Protein AF-A0A433GU09-F1 (afdb_monomer_lite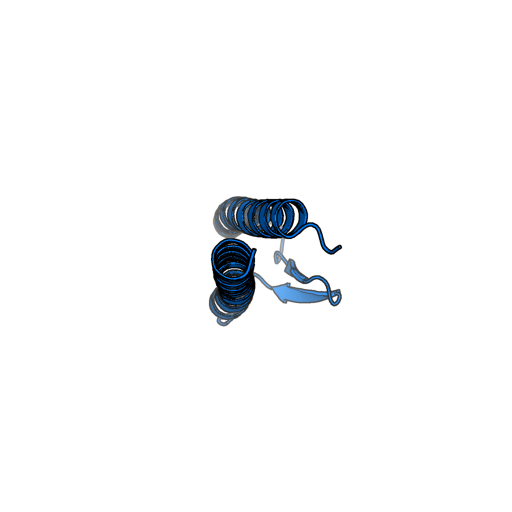)

Structure (mmCIF, N/CA/C/O backbone):
data_AF-A0A433GU09-F1
#
_entry.id   AF-A0A433GU09-F1
#
loop_
_atom_site.group_PDB
_atom_site.id
_atom_site.type_symbol
_atom_site.label_atom_id
_atom_site.label_alt_id
_atom_site.label_comp_id
_atom_site.label_asym_id
_atom_site.label_entity_id
_atom_site.label_seq_id
_atom_site.pdbx_PDB_ins_code
_atom_site.Cartn_x
_atom_site.Cartn_y
_atom_site.Cartn_z
_atom_site.occupancy
_atom_site.B_iso_or_equiv
_atom_site.auth_seq_id
_atom_site.auth_comp_id
_atom_site.auth_asym_id
_atom_site.auth_atom_id
_atom_site.pdbx_PDB_model_num
ATOM 1 N N . MET A 1 1 ? -0.081 -7.633 28.063 1.00 64.94 1 MET A N 1
ATOM 2 C CA . MET A 1 1 ? -1.174 -6.875 27.432 1.00 64.94 1 MET A CA 1
ATOM 3 C C . MET A 1 1 ? -0.607 -6.331 26.140 1.00 64.94 1 MET A C 1
ATOM 5 O O . MET A 1 1 ? 0.453 -5.711 26.190 1.00 64.94 1 MET A O 1
ATOM 9 N N . ILE A 1 2 ? -1.189 -6.703 25.005 1.00 78.62 2 ILE A N 1
ATOM 10 C CA . ILE A 1 2 ? -0.790 -6.146 23.712 1.00 78.62 2 ILE A CA 1
ATOM 11 C C . ILE A 1 2 ? -1.269 -4.691 23.709 1.00 78.62 2 ILE A C 1
ATOM 13 O O . ILE A 1 2 ? -2.369 -4.421 24.168 1.00 78.62 2 ILE A O 1
ATOM 17 N N . ASN A 1 3 ? -0.424 -3.751 23.287 1.00 89.81 3 ASN A N 1
ATOM 18 C CA . ASN A 1 3 ? -0.831 -2.353 23.170 1.00 89.81 3 ASN A CA 1
ATOM 19 C C . ASN A 1 3 ? -1.344 -2.135 21.740 1.00 89.81 3 ASN A C 1
ATOM 21 O O . ASN A 1 3 ? -0.536 -1.916 20.835 1.00 89.81 3 ASN A O 1
ATOM 25 N N . LEU A 1 4 ? -2.659 -2.276 21.552 1.00 91.06 4 LEU A N 1
ATOM 26 C CA . LEU A 1 4 ? -3.310 -2.171 20.244 1.00 91.06 4 LEU A CA 1
ATOM 27 C C . LEU A 1 4 ? -3.156 -0.773 19.628 1.00 91.06 4 LEU A C 1
ATOM 29 O O . LEU A 1 4 ? -2.905 -0.683 18.430 1.00 91.06 4 LEU A O 1
ATOM 33 N N . ASP A 1 5 ? -3.161 0.292 20.439 1.00 91.94 5 ASP A N 1
ATOM 34 C CA . ASP A 1 5 ? -2.902 1.663 19.971 1.00 91.94 5 ASP A CA 1
ATOM 35 C C . ASP A 1 5 ? -1.544 1.782 19.271 1.00 91.94 5 ASP A C 1
ATOM 37 O O . ASP A 1 5 ? -1.436 2.308 18.163 1.00 91.94 5 ASP A O 1
ATOM 41 N N . ASN A 1 6 ? -0.490 1.253 19.898 1.00 93.19 6 ASN A N 1
ATOM 42 C CA . ASN A 1 6 ? 0.858 1.293 19.336 1.00 93.19 6 ASN A CA 1
ATOM 43 C C . ASN A 1 6 ? 0.982 0.462 18.053 1.00 93.19 6 ASN A C 1
ATOM 45 O O . ASN A 1 6 ? 1.818 0.786 17.212 1.00 93.19 6 ASN A O 1
ATOM 49 N N . ILE A 1 7 ? 0.212 -0.620 17.914 1.00 93.25 7 ILE A N 1
ATOM 50 C CA . ILE A 1 7 ? 0.204 -1.429 16.687 1.00 93.25 7 ILE A CA 1
ATOM 51 C C . ILE A 1 7 ? -0.534 -0.666 15.586 1.00 93.25 7 ILE A C 1
ATOM 53 O O . ILE A 1 7 ? 0.024 -0.484 14.510 1.00 93.25 7 ILE A O 1
ATOM 57 N N . ARG A 1 8 ? -1.717 -0.116 15.881 1.00 94.44 8 ARG A N 1
ATOM 58 C CA . ARG A 1 8 ? -2.499 0.696 14.941 1.00 94.44 8 ARG A CA 1
ATOM 59 C C . ARG A 1 8 ? -1.700 1.871 14.383 1.00 94.44 8 ARG A C 1
ATOM 61 O O . ARG A 1 8 ? -1.716 2.110 13.181 1.00 94.44 8 ARG A O 1
ATOM 68 N N . ILE A 1 9 ? -0.986 2.601 15.245 1.00 94.69 9 ILE A N 1
ATOM 69 C CA . ILE A 1 9 ? -0.148 3.733 14.822 1.00 94.69 9 ILE A CA 1
ATOM 70 C C . ILE A 1 9 ? 0.915 3.276 13.818 1.00 94.69 9 ILE A C 1
ATOM 72 O O . ILE A 1 9 ? 1.105 3.939 12.802 1.00 94.69 9 ILE A O 1
ATOM 76 N N . LYS A 1 10 ? 1.570 2.137 14.065 1.00 93.25 10 LYS A N 1
ATOM 77 C CA . LYS A 1 10 ? 2.599 1.609 13.160 1.00 93.25 10 LYS A CA 1
ATOM 78 C C . LYS A 1 10 ? 2.038 1.200 11.804 1.00 93.25 10 LYS A C 1
ATOM 80 O O . LYS A 1 10 ? 2.644 1.545 10.796 1.00 93.25 10 LYS A O 1
ATOM 85 N N . GLU A 1 11 ? 0.889 0.529 11.775 1.00 92.50 11 GLU A N 1
ATOM 86 C CA . GLU A 1 11 ? 0.234 0.153 10.514 1.00 92.50 11 GLU A CA 1
ATOM 87 C C . GLU A 1 11 ? -0.140 1.402 9.697 1.00 92.50 11 GLU A C 1
ATOM 89 O O . GLU A 1 11 ? 0.115 1.471 8.497 1.00 92.50 11 GLU A O 1
ATOM 94 N N . ILE A 1 12 ? -0.656 2.451 10.353 1.00 93.44 12 ILE A N 1
ATOM 95 C CA . ILE A 1 12 ? -0.951 3.736 9.699 1.00 93.44 12 ILE A CA 1
ATOM 96 C C . ILE A 1 12 ? 0.326 4.392 9.151 1.00 93.44 12 ILE A C 1
ATOM 98 O O . ILE A 1 12 ? 0.322 4.919 8.036 1.00 93.44 12 ILE A O 1
ATOM 102 N N . GLU A 1 13 ? 1.417 4.391 9.920 1.00 93.94 13 GLU A N 1
ATOM 103 C CA . GLU A 1 13 ? 2.709 4.933 9.482 1.00 93.94 13 GLU A CA 1
ATOM 104 C C . GLU A 1 13 ? 3.257 4.179 8.263 1.00 93.94 13 GLU A C 1
ATOM 106 O O . GLU A 1 13 ? 3.672 4.818 7.294 1.00 93.94 13 GLU A O 1
ATOM 111 N N . GLN A 1 14 ? 3.205 2.845 8.270 1.00 89.69 14 GLN A N 1
ATOM 112 C CA . GLN A 1 14 ? 3.620 2.005 7.142 1.00 89.69 14 GLN A CA 1
ATOM 113 C C . GLN A 1 14 ? 2.767 2.271 5.900 1.00 89.69 14 GLN A C 1
ATOM 115 O O . GLN A 1 14 ? 3.301 2.541 4.823 1.00 89.69 14 GLN A O 1
ATOM 120 N N . ARG A 1 15 ? 1.442 2.301 6.059 1.00 92.31 15 ARG A N 1
ATOM 121 C CA . ARG A 1 15 ? 0.498 2.596 4.979 1.00 92.31 15 ARG A CA 1
ATOM 122 C C . ARG A 1 15 ? 0.751 3.971 4.359 1.00 92.31 15 ARG A C 1
ATOM 124 O O . ARG A 1 15 ? 0.720 4.128 3.138 1.00 92.31 15 ARG A O 1
ATOM 131 N N . ASN A 1 16 ? 1.009 4.990 5.179 1.00 93.50 16 ASN A N 1
ATOM 132 C CA . ASN A 1 16 ? 1.315 6.335 4.686 1.00 93.50 16 ASN A CA 1
ATOM 133 C C . ASN A 1 16 ? 2.667 6.396 3.972 1.00 93.50 16 ASN A C 1
ATOM 135 O O . ASN A 1 16 ? 2.762 7.024 2.918 1.00 93.50 16 ASN A O 1
ATOM 139 N N . MET A 1 17 ? 3.682 5.706 4.498 1.00 91.00 17 MET A N 1
ATOM 140 C CA . MET A 1 17 ? 4.986 5.593 3.848 1.00 91.00 17 MET A CA 1
ATOM 141 C C . MET A 1 17 ? 4.866 4.949 2.464 1.00 91.00 17 MET A C 1
ATOM 143 O O . MET A 1 17 ? 5.460 5.450 1.509 1.00 91.00 17 MET A O 1
ATOM 147 N N . GLN A 1 18 ? 4.054 3.897 2.325 1.00 88.50 18 GLN A N 1
ATOM 148 C CA . GLN A 1 18 ? 3.808 3.267 1.029 1.00 88.50 18 GLN A CA 1
ATOM 149 C C . GLN A 1 18 ? 3.198 4.266 0.037 1.00 88.50 18 GLN A C 1
ATOM 151 O O . GLN A 1 18 ? 3.714 4.428 -1.066 1.00 88.50 18 GLN A O 1
ATOM 156 N N . VAL A 1 19 ? 2.188 5.037 0.454 1.00 91.19 19 VAL A N 1
ATOM 157 C CA . VAL A 1 19 ? 1.589 6.073 -0.405 1.00 91.19 19 VAL A CA 1
ATOM 158 C C . VAL A 1 19 ? 2.596 7.138 -0.845 1.00 91.19 19 VAL A C 1
ATOM 160 O O . VAL A 1 19 ? 2.546 7.586 -1.993 1.00 91.19 19 VAL A O 1
ATOM 163 N N . GLU A 1 20 ? 3.518 7.548 0.024 1.00 92.69 20 GLU A N 1
ATOM 164 C CA . GLU A 1 20 ? 4.597 8.469 -0.353 1.00 92.69 20 GLU A CA 1
ATOM 165 C C . GLU A 1 20 ? 5.545 7.844 -1.387 1.00 92.69 20 GLU A C 1
ATOM 167 O O . GLU A 1 20 ? 5.880 8.486 -2.390 1.00 92.69 20 GLU A O 1
ATOM 172 N N . ILE A 1 21 ? 5.929 6.577 -1.196 1.00 88.94 21 ILE A N 1
ATOM 173 C CA . ILE A 1 21 ? 6.739 5.813 -2.158 1.00 88.94 21 ILE A CA 1
ATOM 174 C C . ILE A 1 21 ? 6.038 5.749 -3.513 1.00 88.94 21 ILE A C 1
ATOM 176 O O . ILE A 1 21 ? 6.683 5.920 -4.549 1.00 88.94 21 ILE A O 1
ATOM 180 N N . ASP A 1 22 ? 4.724 5.570 -3.534 1.00 90.31 22 ASP A N 1
ATOM 181 C CA . ASP A 1 22 ? 3.957 5.470 -4.771 1.00 90.31 22 ASP A CA 1
ATOM 182 C C . ASP A 1 22 ? 3.922 6.782 -5.550 1.00 90.31 22 ASP A C 1
ATOM 184 O O . ASP A 1 22 ? 4.060 6.781 -6.774 1.0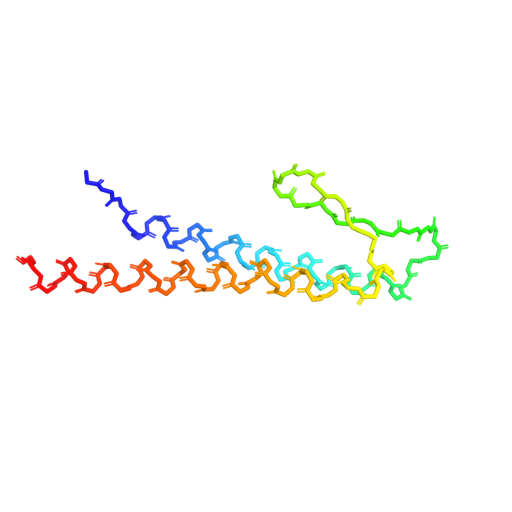0 90.31 22 ASP A O 1
ATOM 188 N N . GLN A 1 23 ? 3.795 7.915 -4.853 1.00 90.81 23 GLN A N 1
ATOM 189 C CA . GLN A 1 23 ? 3.866 9.239 -5.475 1.00 90.81 23 GLN A CA 1
ATOM 190 C C . GLN A 1 23 ? 5.236 9.474 -6.116 1.00 90.81 23 GLN A C 1
ATOM 192 O O . GLN A 1 23 ? 5.331 9.966 -7.246 1.00 90.81 23 GLN A O 1
ATOM 197 N N . VAL A 1 24 ? 6.306 9.094 -5.413 1.00 90.94 24 VAL A N 1
ATOM 198 C CA . VAL A 1 24 ? 7.673 9.175 -5.936 1.00 90.94 24 VAL A CA 1
ATOM 199 C C . VAL A 1 24 ? 7.853 8.222 -7.116 1.00 90.94 24 VAL A C 1
ATOM 201 O O . VAL A 1 24 ? 8.437 8.607 -8.128 1.00 90.94 24 VAL A O 1
ATOM 204 N N . THR A 1 25 ? 7.315 7.010 -7.029 1.00 89.81 25 THR A N 1
ATOM 205 C CA . THR A 1 25 ? 7.405 5.979 -8.068 1.00 89.81 25 THR A CA 1
ATOM 206 C C . THR A 1 25 ? 6.687 6.407 -9.344 1.00 89.81 25 THR A C 1
ATOM 208 O O . THR A 1 25 ? 7.269 6.345 -10.428 1.00 89.81 25 THR A O 1
ATOM 211 N N . ASP A 1 26 ? 5.466 6.930 -9.232 1.00 88.50 26 ASP A N 1
ATOM 212 C CA . ASP A 1 26 ? 4.714 7.492 -10.353 1.00 88.50 26 ASP A CA 1
ATOM 213 C C . ASP A 1 26 ? 5.470 8.664 -10.997 1.00 88.50 26 ASP A C 1
ATOM 215 O O . ASP A 1 26 ? 5.670 8.688 -12.216 1.00 88.50 26 ASP A O 1
ATOM 219 N N . TYR A 1 27 ? 5.985 9.596 -10.188 1.00 91.31 27 TYR A N 1
ATOM 220 C CA . TYR A 1 27 ? 6.793 10.706 -10.689 1.00 91.31 27 TYR A CA 1
ATOM 221 C C . TYR A 1 27 ? 8.048 10.219 -11.426 1.00 91.31 27 TYR A C 1
ATOM 223 O O . TYR A 1 27 ? 8.326 10.661 -12.546 1.00 91.31 27 TYR A O 1
ATOM 231 N N . LEU A 1 28 ? 8.808 9.303 -10.827 1.00 88.94 28 LEU A N 1
ATOM 232 C CA . LEU A 1 28 ? 10.038 8.784 -11.414 1.00 88.94 28 LEU A CA 1
ATOM 233 C C . LEU A 1 28 ? 9.748 7.985 -12.686 1.00 88.94 28 LEU A C 1
ATOM 235 O O . LEU A 1 28 ? 10.438 8.191 -13.679 1.00 88.94 28 LEU A O 1
ATOM 239 N N . SER A 1 29 ? 8.704 7.155 -12.717 1.00 86.75 29 SER A N 1
ATOM 240 C CA . SER A 1 29 ? 8.335 6.364 -13.901 1.00 86.75 29 SER A CA 1
ATOM 241 C C . SER A 1 29 ? 8.042 7.225 -15.135 1.00 86.75 29 SER A C 1
ATOM 243 O O . SER A 1 29 ? 8.343 6.826 -16.261 1.00 86.75 29 SER A O 1
ATOM 245 N N . LYS A 1 30 ? 7.521 8.441 -14.927 1.00 86.12 30 LYS A N 1
ATOM 246 C CA . LYS A 1 30 ? 7.195 9.398 -15.994 1.00 86.12 30 LYS A CA 1
ATOM 247 C C . LYS A 1 30 ? 8.393 10.235 -16.441 1.00 86.12 30 LYS A C 1
ATOM 249 O O . LYS A 1 30 ? 8.451 10.651 -17.598 1.00 86.12 30 LYS A O 1
ATOM 254 N N . ASN A 1 31 ? 9.338 10.506 -15.540 1.00 88.25 31 ASN A N 1
ATOM 255 C CA . ASN A 1 31 ? 10.401 11.494 -15.761 1.00 88.25 31 ASN A CA 1
ATOM 256 C C . ASN A 1 31 ? 11.808 10.885 -15.903 1.00 88.25 31 ASN A C 1
ATOM 258 O O . ASN A 1 31 ? 12.689 11.502 -16.506 1.00 88.25 31 ASN A O 1
ATOM 262 N N . TRP A 1 32 ? 12.041 9.678 -15.387 1.00 82.88 32 TRP A N 1
ATOM 263 C CA . TRP A 1 32 ? 13.338 9.009 -15.417 1.00 82.88 32 TRP A CA 1
ATOM 264 C C . TRP A 1 32 ? 13.542 8.246 -16.729 1.00 82.88 32 TRP A C 1
ATOM 266 O O . TRP A 1 32 ? 12.826 7.300 -17.050 1.00 82.88 32 TRP A O 1
ATOM 276 N N . ARG A 1 33 ? 14.570 8.630 -17.494 1.00 74.19 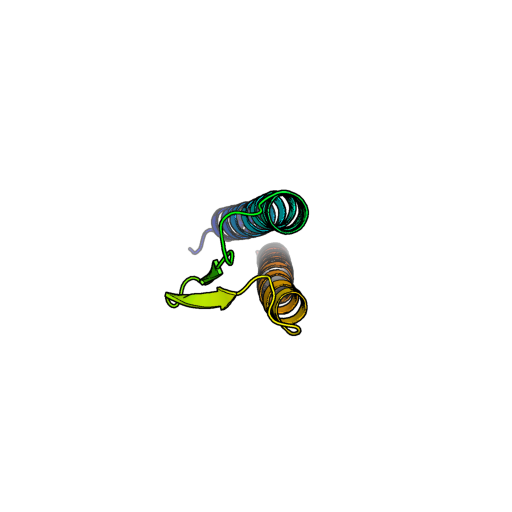33 ARG A N 1
ATOM 277 C CA . ARG A 1 33 ? 14.933 7.979 -18.770 1.00 74.19 33 ARG A CA 1
ATOM 278 C C . ARG A 1 33 ? 16.098 6.989 -18.659 1.00 74.19 33 ARG A C 1
ATOM 280 O O . ARG A 1 33 ? 16.514 6.433 -19.669 1.00 74.19 33 ARG A O 1
ATOM 287 N N . GLY A 1 34 ? 16.640 6.795 -17.456 1.00 72.94 34 GLY A N 1
ATOM 288 C CA . GLY A 1 34 ? 17.902 6.087 -17.216 1.00 72.94 34 GLY A CA 1
ATOM 289 C C . GLY A 1 34 ? 17.801 4.584 -16.936 1.00 72.94 34 GLY A C 1
ATOM 290 O O . GLY A 1 34 ? 18.816 3.997 -16.583 1.00 72.94 34 GLY A O 1
ATOM 291 N N . GLY A 1 35 ? 16.624 3.960 -17.040 1.00 76.88 35 GLY A N 1
ATOM 292 C CA . GLY A 1 35 ? 16.460 2.522 -16.789 1.00 76.88 35 GLY A CA 1
ATOM 293 C C . GLY A 1 35 ? 15.065 2.137 -16.307 1.00 76.88 35 GLY A C 1
ATOM 294 O O . GLY A 1 35 ? 14.155 2.970 -16.311 1.00 76.88 35 GLY A O 1
ATOM 295 N N . ASP A 1 36 ? 14.925 0.873 -15.914 1.00 84.38 36 ASP A N 1
ATOM 296 C CA . ASP A 1 36 ? 13.737 0.347 -15.243 1.00 84.38 36 ASP A CA 1
ATOM 297 C C . ASP A 1 36 ? 13.808 0.663 -13.743 1.00 84.38 36 ASP A C 1
ATOM 299 O O . ASP A 1 36 ? 14.872 0.579 -13.126 1.00 84.38 36 ASP A O 1
ATOM 303 N N . LEU A 1 37 ? 12.673 1.061 -13.173 1.00 89.38 37 LEU A N 1
ATOM 304 C CA . LEU A 1 37 ? 12.507 1.246 -11.735 1.00 89.38 37 LEU A CA 1
ATOM 305 C C . LEU A 1 37 ? 11.946 -0.044 -11.159 1.00 89.38 37 LEU A C 1
ATOM 307 O O . LEU A 1 37 ? 11.060 -0.639 -11.769 1.00 89.38 37 LEU A O 1
ATOM 311 N N . TYR A 1 38 ? 12.438 -0.437 -9.991 1.00 89.81 38 TYR A N 1
ATOM 312 C CA . TYR A 1 38 ? 11.976 -1.624 -9.286 1.00 89.81 38 TYR A CA 1
ATOM 313 C C . TYR A 1 38 ? 11.527 -1.239 -7.884 1.00 89.81 38 TYR A C 1
ATOM 315 O O . TYR A 1 38 ? 12.188 -0.431 -7.228 1.00 89.81 38 TYR A O 1
ATOM 323 N N . MET A 1 39 ? 10.427 -1.835 -7.438 1.00 88.38 39 MET A N 1
ATOM 324 C CA . MET A 1 39 ? 9.991 -1.800 -6.046 1.00 88.38 39 MET A CA 1
ATOM 325 C C . MET A 1 39 ? 10.212 -3.178 -5.436 1.00 88.38 39 MET A C 1
ATOM 327 O O . MET A 1 39 ? 10.073 -4.181 -6.136 1.00 88.38 39 MET A O 1
ATOM 331 N N . PHE A 1 40 ? 10.571 -3.203 -4.157 1.00 87.25 40 PHE A N 1
ATOM 332 C CA . PHE A 1 40 ? 10.791 -4.416 -3.380 1.00 87.25 40 PHE A CA 1
ATOM 333 C C . PHE A 1 40 ? 9.784 -4.435 -2.237 1.00 87.25 40 PHE A C 1
ATOM 335 O O . PHE A 1 40 ? 9.601 -3.397 -1.601 1.00 87.25 40 PHE A O 1
ATOM 342 N N . ASP A 1 41 ? 9.150 -5.576 -1.994 1.00 82.19 41 ASP A N 1
ATOM 343 C CA . ASP A 1 41 ? 8.360 -5.775 -0.779 1.00 82.19 41 ASP A CA 1
ATOM 344 C C . ASP A 1 41 ? 9.228 -6.225 0.405 1.00 82.19 41 ASP A C 1
ATOM 346 O O . ASP A 1 41 ? 10.445 -6.419 0.293 1.00 82.19 41 ASP A O 1
ATOM 350 N N . ASP A 1 42 ? 8.581 -6.424 1.552 1.00 79.38 42 ASP A N 1
ATOM 351 C CA . ASP A 1 42 ? 9.218 -6.887 2.786 1.00 79.38 42 ASP A CA 1
ATOM 352 C C . ASP A 1 42 ? 9.784 -8.316 2.684 1.00 79.38 42 ASP A C 1
ATOM 354 O O . ASP A 1 42 ? 10.663 -8.695 3.463 1.00 79.38 42 ASP A O 1
ATOM 358 N N . ASN A 1 43 ? 9.334 -9.107 1.703 1.00 83.94 43 ASN A N 1
ATOM 359 C CA . ASN A 1 43 ? 9.861 -10.441 1.407 1.00 83.94 43 ASN A CA 1
ATOM 360 C C . ASN A 1 43 ? 11.063 -10.395 0.447 1.00 83.94 43 ASN A C 1
ATOM 362 O O . ASN A 1 43 ? 11.688 -11.426 0.179 1.00 83.94 43 ASN A O 1
ATOM 366 N N . GLY A 1 44 ? 11.416 -9.208 -0.052 1.00 86.75 44 GLY A N 1
ATOM 367 C CA . GLY A 1 44 ? 12.469 -8.999 -1.037 1.00 86.75 44 GLY A CA 1
ATOM 368 C C . GLY A 1 44 ? 12.062 -9.380 -2.461 1.00 86.75 44 GLY A C 1
ATOM 369 O O . GLY A 1 44 ? 12.933 -9.427 -3.336 1.00 86.75 44 GLY A O 1
ATOM 370 N N . GLU A 1 45 ? 10.779 -9.647 -2.719 1.00 88.31 45 GLU A N 1
ATOM 371 C CA . GLU A 1 45 ? 10.281 -9.811 -4.079 1.00 88.31 45 GLU A CA 1
ATOM 372 C C . GLU A 1 45 ? 10.310 -8.461 -4.791 1.00 88.31 45 GLU A C 1
ATOM 374 O O . GLU A 1 45 ? 9.869 -7.442 -4.261 1.00 88.31 45 GLU A O 1
ATOM 379 N N . SER A 1 46 ? 10.853 -8.448 -6.009 1.00 89.25 46 SER A N 1
ATOM 380 C CA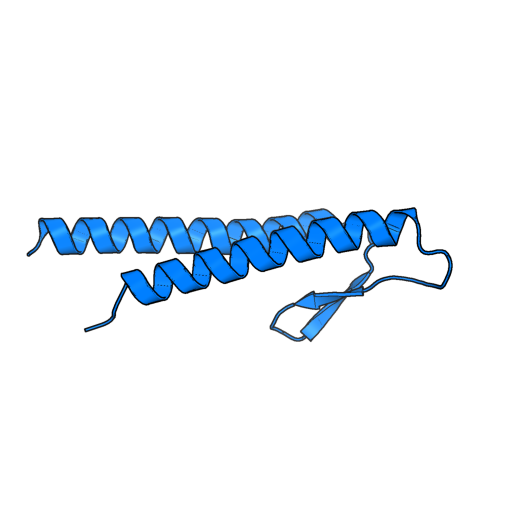 . SER A 1 46 ? 11.007 -7.228 -6.794 1.00 89.25 46 SER A CA 1
ATOM 381 C C . SER A 1 46 ? 10.091 -7.226 -8.005 1.00 89.25 46 SER A C 1
ATOM 383 O O . SER A 1 46 ? 10.079 -8.207 -8.753 1.00 89.25 46 SER A O 1
ATOM 385 N N . ARG A 1 47 ? 9.434 -6.098 -8.278 1.00 91.06 47 ARG A N 1
ATOM 386 C CA . ARG A 1 47 ? 8.674 -5.883 -9.518 1.00 91.06 47 ARG A CA 1
ATOM 387 C C . ARG A 1 47 ? 9.122 -4.632 -10.240 1.00 91.06 47 ARG A C 1
ATOM 389 O O . ARG A 1 47 ? 9.433 -3.626 -9.599 1.00 91.06 47 ARG A O 1
ATOM 396 N N . SER A 1 48 ? 9.144 -4.690 -11.569 1.00 91.75 48 SER A N 1
ATOM 397 C CA . SER A 1 48 ? 9.412 -3.509 -12.380 1.00 91.75 48 SER A CA 1
ATOM 398 C C . SER A 1 48 ? 8.168 -2.632 -12.404 1.00 91.75 48 SER A C 1
ATOM 400 O O . SER A 1 48 ? 7.060 -3.101 -12.635 1.00 91.75 48 SER A O 1
ATOM 402 N N . VAL A 1 49 ? 8.349 -1.324 -12.252 1.00 90.06 49 VAL A N 1
ATOM 403 C CA . VAL A 1 49 ? 7.261 -0.331 -12.332 1.00 90.06 49 VAL A CA 1
ATOM 404 C C . VAL A 1 49 ? 6.616 -0.303 -13.726 1.00 90.06 49 VAL A C 1
ATOM 406 O O . VAL A 1 49 ? 5.525 0.230 -13.914 1.00 90.06 49 VAL A O 1
ATOM 409 N N . ARG A 1 50 ? 7.293 -0.868 -14.734 1.00 86.81 50 ARG A N 1
ATOM 410 C CA . ARG A 1 50 ? 6.767 -1.010 -16.098 1.00 86.81 50 ARG A CA 1
ATOM 411 C C . ARG A 1 50 ? 5.939 -2.273 -16.301 1.00 86.81 50 ARG A C 1
ATOM 413 O O . ARG A 1 50 ? 5.319 -2.396 -17.359 1.00 86.81 50 ARG A O 1
ATOM 420 N N . ASP A 1 51 ? 5.952 -3.197 -15.347 1.00 90.88 51 ASP A N 1
ATOM 421 C CA . ASP A 1 51 ? 5.146 -4.405 -15.438 1.00 90.88 51 ASP A CA 1
ATOM 422 C C . ASP A 1 51 ? 3.665 -4.021 -15.394 1.00 90.88 51 ASP A C 1
ATOM 424 O O . ASP A 1 51 ? 3.242 -3.137 -14.646 1.00 90.88 51 ASP A O 1
ATOM 428 N N . GLN A 1 52 ? 2.859 -4.659 -16.243 1.00 90.06 52 GLN A N 1
ATOM 429 C CA . GLN A 1 52 ? 1.441 -4.317 -16.382 1.00 90.06 52 GLN A CA 1
ATOM 430 C C . GLN A 1 52 ? 0.665 -4.525 -15.072 1.00 90.06 52 GLN A C 1
ATOM 432 O O . GLN A 1 52 ? -0.314 -3.825 -14.821 1.00 90.06 52 GLN A O 1
ATOM 437 N N . ASP A 1 53 ? 1.096 -5.484 -14.257 1.00 92.50 53 ASP A N 1
ATOM 438 C CA . ASP A 1 53 ? 0.494 -5.853 -12.980 1.00 92.50 53 ASP A CA 1
ATOM 439 C C . ASP A 1 53 ? 1.102 -5.107 -11.782 1.00 92.50 53 ASP A C 1
ATOM 441 O O . ASP A 1 53 ? 0.651 -5.317 -10.658 1.00 92.50 53 ASP A O 1
ATOM 445 N N . PHE A 1 54 ? 2.070 -4.206 -12.000 1.00 91.38 54 PHE A N 1
ATOM 446 C CA . PHE A 1 54 ? 2.755 -3.483 -10.927 1.00 91.38 54 PHE A CA 1
ATOM 447 C C . PHE A 1 54 ? 1.783 -2.753 -9.995 1.00 91.38 54 PHE A C 1
ATOM 449 O O . PHE A 1 54 ? 1.825 -2.943 -8.782 1.00 91.38 54 PHE A O 1
ATOM 456 N N . TRP A 1 55 ? 0.887 -1.936 -10.561 1.00 90.25 55 TRP A N 1
ATOM 457 C CA . TRP A 1 55 ? -0.050 -1.141 -9.764 1.00 90.25 55 TRP A CA 1
ATOM 458 C C . TRP A 1 55 ? -1.086 -2.006 -9.056 1.00 90.25 55 TRP A C 1
ATOM 460 O O . TRP A 1 55 ? -1.429 -1.705 -7.925 1.00 90.25 55 TRP A O 1
ATOM 470 N N . THR A 1 56 ? -1.524 -3.105 -9.675 1.00 92.75 56 THR A N 1
ATOM 471 C CA . THR A 1 56 ? -2.433 -4.059 -9.027 1.00 92.75 56 THR A CA 1
ATOM 472 C C . THR A 1 56 ? -1.768 -4.729 -7.831 1.00 92.75 56 THR A C 1
ATOM 474 O O . THR A 1 56 ? -2.332 -4.719 -6.748 1.00 92.75 56 THR A O 1
ATOM 477 N N . TRP A 1 57 ? -0.542 -5.233 -7.992 1.00 90.19 57 TRP A N 1
ATOM 478 C CA . TRP A 1 57 ? 0.213 -5.822 -6.885 1.00 90.19 57 TRP A CA 1
ATOM 479 C C . TRP A 1 57 ? 0.467 -4.817 -5.752 1.00 90.19 57 TRP A C 1
ATOM 481 O O . TRP A 1 57 ? 0.312 -5.144 -4.581 1.00 90.19 57 TRP A O 1
ATOM 491 N N . ARG A 1 58 ? 0.813 -3.571 -6.093 1.00 88.88 58 ARG A N 1
ATOM 492 C CA . ARG A 1 58 ? 0.954 -2.482 -5.120 1.00 88.88 58 ARG A CA 1
ATOM 493 C C . ARG A 1 58 ? -0.367 -2.184 -4.403 1.00 88.88 58 ARG A C 1
ATOM 495 O O . ARG A 1 58 ? -0.359 -1.939 -3.200 1.00 88.88 58 ARG A O 1
ATOM 502 N N . ASP A 1 59 ? -1.485 -2.156 -5.125 1.00 90.81 59 ASP A N 1
ATOM 503 C CA . ASP A 1 59 ? -2.808 -1.912 -4.544 1.00 90.81 59 ASP A CA 1
ATOM 504 C C . ASP A 1 59 ? -3.207 -3.033 -3.575 1.00 90.81 59 ASP A C 1
ATOM 506 O O . ASP A 1 59 ? -3.780 -2.741 -2.527 1.00 90.81 59 ASP A O 1
ATOM 510 N N . ASP A 1 60 ? -2.841 -4.283 -3.874 1.00 90.38 60 ASP A N 1
ATOM 511 C CA . ASP A 1 60 ? -3.057 -5.422 -2.978 1.00 90.38 60 ASP A CA 1
ATOM 512 C C . ASP A 1 60 ? -2.285 -5.256 -1.652 1.00 90.38 60 ASP A C 1
ATOM 514 O O . ASP A 1 60 ? -2.855 -5.487 -0.585 1.00 90.38 60 ASP A O 1
ATOM 518 N N . LEU A 1 61 ? -1.032 -4.775 -1.694 1.00 85.69 61 LEU A N 1
ATOM 519 C CA . LEU A 1 61 ? -0.245 -4.476 -0.484 1.00 85.69 61 LEU A CA 1
ATOM 520 C C . LEU A 1 61 ? -0.902 -3.385 0.378 1.00 85.69 61 LEU A C 1
ATOM 522 O O . LEU A 1 61 ? -0.978 -3.508 1.599 1.00 85.69 61 LEU A O 1
ATOM 526 N N . LEU A 1 62 ? -1.411 -2.318 -0.247 1.00 89.62 62 LEU A N 1
ATOM 527 C CA . LEU A 1 62 ? -2.129 -1.262 0.477 1.00 89.62 62 LEU A CA 1
ATOM 528 C C . LEU A 1 62 ? -3.454 -1.757 1.066 1.00 89.62 62 LEU A C 1
ATOM 530 O O . LEU A 1 62 ? -3.813 -1.353 2.171 1.00 89.62 62 LEU A O 1
ATOM 534 N N . ALA A 1 63 ? -4.173 -2.622 0.347 1.00 91.38 63 ALA A N 1
ATOM 535 C CA . ALA A 1 63 ? -5.421 -3.204 0.824 1.00 91.38 63 ALA A CA 1
ATOM 536 C C . ALA A 1 63 ? -5.203 -4.087 2.063 1.00 91.38 63 ALA A C 1
ATOM 538 O O . ALA A 1 63 ? -6.033 -4.069 2.971 1.00 91.38 63 ALA A O 1
ATOM 539 N N . GLU A 1 64 ? -4.084 -4.814 2.132 1.00 89.44 64 GLU A N 1
ATOM 540 C CA . GLU A 1 64 ? -3.697 -5.576 3.323 1.00 89.44 64 GLU A CA 1
ATOM 541 C C . GLU A 1 64 ? -3.468 -4.655 4.531 1.00 89.44 64 GLU A C 1
ATOM 543 O O . GLU A 1 64 ? -4.037 -4.895 5.597 1.00 89.44 64 GLU A O 1
ATOM 548 N N . SER A 1 65 ? -2.722 -3.556 4.365 1.00 90.62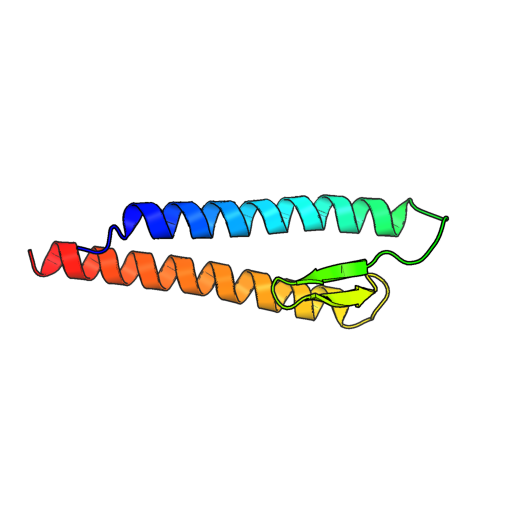 65 SER A N 1
ATOM 549 C CA . SER A 1 65 ? -2.532 -2.575 5.444 1.00 90.62 65 SER A CA 1
ATOM 550 C C . SER A 1 65 ? -3.847 -1.933 5.895 1.00 90.62 65 SER A C 1
ATOM 552 O O . SER A 1 65 ? -4.091 -1.805 7.095 1.00 90.62 65 SER A O 1
ATOM 554 N N . ASP A 1 66 ? -4.717 -1.545 4.957 1.00 93.38 66 ASP A N 1
ATOM 555 C CA . ASP A 1 66 ? -6.019 -0.953 5.285 1.00 93.38 66 ASP A CA 1
ATOM 556 C C . ASP A 1 66 ? -6.909 -1.962 6.055 1.00 93.38 66 ASP A C 1
ATOM 558 O O . ASP A 1 66 ? -7.577 -1.582 7.021 1.00 93.38 66 ASP A O 1
ATOM 562 N N . GLN A 1 67 ? -6.870 -3.254 5.698 1.00 94.00 67 GLN A N 1
ATOM 563 C CA . GLN A 1 67 ? -7.578 -4.322 6.417 1.00 94.00 67 GLN A CA 1
ATOM 564 C C . GLN A 1 67 ? -7.015 -4.544 7.830 1.00 94.00 67 GLN A C 1
ATOM 566 O O . GLN A 1 67 ? -7.789 -4.663 8.781 1.00 94.00 67 GLN A O 1
ATOM 571 N N . ASN A 1 68 ? -5.688 -4.550 7.992 1.00 92.75 68 ASN A N 1
ATOM 572 C CA . ASN A 1 68 ? -5.047 -4.691 9.302 1.00 92.75 68 ASN A CA 1
ATOM 573 C C . ASN A 1 68 ? -5.456 -3.561 10.257 1.00 92.75 68 ASN A C 1
ATOM 575 O O . ASN A 1 68 ? -5.748 -3.814 11.427 1.00 92.75 68 ASN A O 1
ATOM 579 N N . ILE A 1 69 ? -5.511 -2.318 9.763 1.00 93.94 69 ILE A N 1
ATOM 580 C CA . ILE A 1 69 ? -5.944 -1.155 10.551 1.00 93.94 69 ILE A CA 1
ATOM 581 C C . ILE A 1 69 ? -7.389 -1.338 11.036 1.00 93.94 69 ILE A C 1
ATOM 583 O O . ILE A 1 69 ? -7.648 -1.176 12.229 1.00 93.94 69 ILE A O 1
ATOM 587 N N . ASP A 1 70 ? -8.311 -1.710 10.143 1.00 96.12 70 ASP A N 1
ATOM 588 C CA . ASP A 1 70 ? -9.725 -1.946 10.475 1.00 96.12 70 ASP A CA 1
ATOM 589 C C . ASP A 1 70 ? -9.900 -3.085 11.496 1.00 96.12 70 ASP A C 1
ATOM 591 O O . ASP A 1 70 ? -10.668 -2.967 12.455 1.00 96.12 70 ASP A O 1
ATOM 595 N N . ASP A 1 71 ? -9.144 -4.176 11.358 1.00 95.44 71 ASP A N 1
ATOM 596 C CA . ASP A 1 71 ? -9.197 -5.290 12.307 1.00 95.44 71 ASP A CA 1
ATOM 597 C C . ASP A 1 71 ? -8.672 -4.903 13.698 1.00 95.44 71 ASP A C 1
ATOM 599 O O . ASP A 1 71 ? -9.261 -5.296 14.710 1.00 95.44 71 ASP A O 1
ATOM 603 N N . ILE A 1 72 ? -7.625 -4.075 13.780 1.00 94.75 72 ILE A N 1
ATOM 604 C CA . ILE A 1 72 ? -7.138 -3.548 15.063 1.00 94.75 72 ILE A CA 1
ATOM 605 C C . ILE A 1 72 ? -8.182 -2.623 15.703 1.00 94.75 72 ILE A C 1
ATOM 607 O O . ILE A 1 72 ? -8.434 -2.734 16.903 1.00 94.75 72 ILE A O 1
ATOM 611 N N . GLU A 1 73 ? -8.830 -1.751 14.927 1.00 94.75 73 GLU A N 1
ATOM 612 C CA . GLU A 1 73 ? -9.886 -0.859 15.431 1.00 94.75 73 GLU A CA 1
ATOM 613 C C . GLU A 1 73 ? -11.090 -1.640 15.983 1.00 94.75 73 GLU A C 1
ATOM 615 O O . GLU A 1 73 ? -11.634 -1.304 17.044 1.00 94.75 73 GLU A O 1
ATOM 620 N N . LYS A 1 74 ? -11.474 -2.737 15.321 1.00 95.06 74 LYS A N 1
ATOM 621 C CA . LYS A 1 74 ? -12.508 -3.654 15.825 1.00 95.06 74 LYS A CA 1
ATOM 622 C C . LYS A 1 74 ? -12.094 -4.325 17.132 1.00 95.06 74 LYS A C 1
ATOM 624 O O . LYS A 1 74 ? -12.914 -4.404 18.045 1.00 95.06 74 LYS A O 1
ATOM 629 N N . LEU A 1 75 ? -10.848 -4.793 17.240 1.00 94.06 75 LEU A N 1
ATOM 630 C CA . LEU A 1 75 ? -10.333 -5.400 18.473 1.00 94.06 75 LEU A CA 1
ATOM 631 C C . LEU A 1 75 ? -10.334 -4.403 19.636 1.00 94.06 75 LEU A C 1
ATOM 633 O O . LEU A 1 75 ? -10.791 -4.750 20.721 1.00 94.06 75 LEU A O 1
ATOM 637 N N . MET A 1 76 ? -9.910 -3.160 19.398 1.00 91.81 76 MET A N 1
ATOM 638 C CA . MET A 1 76 ? -9.969 -2.092 20.402 1.00 91.81 76 MET A CA 1
ATOM 639 C C . MET A 1 76 ? -11.406 -1.834 20.871 1.00 91.81 76 MET A C 1
ATOM 641 O O . MET A 1 76 ? -11.659 -1.754 22.069 1.00 91.81 76 MET A O 1
ATOM 645 N N . THR A 1 77 ? -12.364 -1.784 19.940 1.00 92.38 77 THR A N 1
ATOM 646 C CA . THR A 1 77 ? -13.791 -1.618 20.271 1.00 92.38 77 THR A CA 1
ATOM 647 C C . THR A 1 77 ? -14.309 -2.765 21.148 1.00 92.38 77 THR A C 1
ATOM 649 O O . THR A 1 77 ? -15.106 -2.541 22.054 1.00 92.38 77 THR A O 1
ATOM 652 N N . ILE A 1 78 ? -13.871 -4.003 20.897 1.00 91.94 78 ILE A N 1
ATOM 653 C CA . ILE A 1 78 ? -14.234 -5.161 21.727 1.00 91.94 78 ILE A CA 1
ATOM 654 C C . ILE A 1 78 ? -13.631 -5.026 23.132 1.00 91.94 78 ILE A C 1
ATOM 656 O O . ILE A 1 78 ? -14.360 -5.201 24.107 1.00 91.94 78 ILE A O 1
ATOM 660 N N . GLU A 1 79 ? -12.347 -4.664 23.252 1.00 87.69 79 GLU A N 1
ATOM 661 C CA . GLU A 1 79 ? -11.692 -4.450 24.554 1.00 87.69 79 GLU A CA 1
ATOM 662 C C . GLU A 1 79 ? -12.400 -3.367 25.389 1.00 87.69 79 GLU A C 1
ATOM 664 O O . GLU A 1 79 ? -12.551 -3.528 26.599 1.00 87.69 79 GLU A O 1
ATOM 669 N N . GLU A 1 80 ? -12.892 -2.300 24.753 1.00 88.62 80 GLU A N 1
ATOM 670 C CA . GLU A 1 80 ? -13.670 -1.241 25.413 1.00 88.62 80 GLU A CA 1
ATOM 671 C C . GLU A 1 80 ? -15.063 -1.693 25.879 1.00 88.62 80 GLU A C 1
ATOM 673 O O . GLU A 1 80 ? -15.586 -1.157 26.854 1.00 88.62 80 GLU A O 1
ATOM 678 N N . LEU A 1 81 ? -15.690 -2.648 25.184 1.00 90.50 81 LEU A N 1
ATOM 679 C CA . LEU A 1 81 ? -17.021 -3.166 25.527 1.00 90.50 81 LEU A CA 1
ATOM 680 C C . LEU A 1 81 ? -16.979 -4.284 26.580 1.00 90.50 81 LEU A C 1
ATOM 682 O O . LEU A 1 81 ? -17.981 -4.512 27.262 1.00 90.50 81 LEU A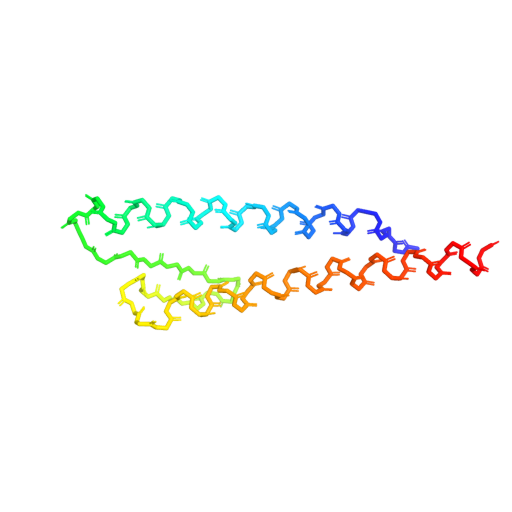 O 1
ATOM 686 N N . GLU A 1 82 ? -15.861 -5.005 26.679 1.00 85.31 82 GLU A N 1
ATOM 687 C CA . GLU A 1 82 ? -15.661 -6.117 27.619 1.00 85.31 82 GLU A CA 1
ATOM 688 C C . GLU A 1 82 ? -14.989 -5.700 28.944 1.00 85.31 82 GLU A C 1
ATOM 690 O O . GLU A 1 82 ? -15.021 -6.478 29.905 1.00 85.31 82 GLU A O 1
ATOM 695 N N . GLY A 1 83 ? -14.392 -4.502 29.001 1.00 68.06 83 GLY A N 1
ATOM 696 C CA . GLY A 1 83 ? -13.744 -3.912 30.186 1.00 68.06 83 GLY A CA 1
ATOM 697 C C . GLY A 1 83 ? -14.674 -3.107 31.089 1.00 68.06 83 GLY A C 1
ATOM 698 O O . GLY A 1 83 ? -14.451 -3.154 32.323 1.00 68.06 83 GLY A O 1
#

Secondary structure (DSSP, 8-state):
---HHHHHHHHHHHHHHHHHHHHHHHHHHHH--SS--EEE-TT--EEETTSTTHHHHHHHHHHHHHHHHHHHHHHHHHHHHH-

Foldseek 3Di:
DDPLVVVLVVLVVVLVVLVVVVVVLVVCVVPPPPDWDWDADPVRDIDTPPDPCNVVVSVVVSVVSVVVNVVSVVVVVVVVVVD

Sequence (83 aa):
MINLDNIRIKEIEQRNMQVEIDQVTDYLSKNWRGGDLYMFDDNGESRSVRDQDFWTWRDDLLAESDQNIDDIEKLMTIEELEG

Radius of gyration: 16.62 Å; chains: 1; bounding box: 35×22×49 Å

pLDDT: mean 89.1, std 5.68, range [64.94, 96.12]